Protein AF-A0A1V6FXN3-F1 (afdb_monomer_lite)

Structure (mmCIF, N/CA/C/O backbone):
data_AF-A0A1V6FXN3-F1
#
_entry.id   AF-A0A1V6FXN3-F1
#
loop_
_atom_site.group_PDB
_atom_site.id
_atom_site.type_symbol
_atom_site.label_atom_id
_atom_site.label_alt_id
_atom_site.label_comp_id
_atom_site.label_asym_id
_atom_site.label_entity_id
_atom_site.label_seq_id
_atom_site.pdbx_PDB_ins_code
_atom_site.Cartn_x
_atom_site.Cartn_y
_atom_site.Cartn_z
_atom_site.occupancy
_atom_site.B_iso_or_equiv
_atom_site.auth_seq_id
_atom_site.auth_comp_id
_atom_site.auth_asym_id
_atom_site.auth_atom_id
_atom_site.pdbx_PDB_model_num
ATOM 1 N N . MET A 1 1 ? -34.933 -11.153 28.492 1.00 45.25 1 MET A N 1
ATOM 2 C CA . MET A 1 1 ? -34.158 -11.751 27.388 1.00 45.25 1 MET A CA 1
ATOM 3 C C . MET A 1 1 ? -34.264 -10.782 26.223 1.00 45.25 1 MET A C 1
ATOM 5 O O . MET A 1 1 ? -35.325 -10.698 25.620 1.00 45.25 1 MET A O 1
ATOM 9 N N . GLU A 1 2 ? -33.256 -9.929 26.028 1.00 50.53 2 GLU A N 1
ATOM 10 C CA . GLU A 1 2 ? -33.262 -8.953 24.931 1.00 50.53 2 GLU A CA 1
ATOM 11 C C . GLU A 1 2 ? -33.095 -9.693 23.605 1.00 50.53 2 GLU A C 1
ATOM 13 O O . GLU A 1 2 ? -32.123 -10.420 23.404 1.00 50.53 2 GLU A O 1
ATOM 18 N N . VAL A 1 3 ? -34.070 -9.541 22.711 1.00 55.41 3 VAL A N 1
ATOM 19 C CA . VAL A 1 3 ? -33.981 -10.061 21.347 1.00 55.41 3 VAL A CA 1
ATOM 20 C C . VAL A 1 3 ? -32.987 -9.174 20.604 1.00 55.41 3 VAL A C 1
ATOM 22 O O . VAL A 1 3 ? -33.342 -8.077 20.172 1.00 55.41 3 VAL A O 1
ATOM 25 N N . GLN A 1 4 ? -31.736 -9.626 20.488 1.00 58.34 4 GLN A N 1
ATOM 26 C CA . GLN A 1 4 ? -30.764 -8.995 19.597 1.00 58.34 4 GLN A CA 1
ATOM 27 C C . GLN A 1 4 ? -31.334 -9.017 18.179 1.00 58.34 4 GLN A C 1
ATOM 29 O O . GLN A 1 4 ? -31.624 -10.081 17.625 1.00 58.34 4 GLN A O 1
ATOM 34 N N . LYS A 1 5 ? -31.556 -7.834 17.599 1.00 70.06 5 LYS A N 1
ATOM 35 C CA . LYS A 1 5 ? -32.103 -7.730 16.249 1.00 70.06 5 LYS A CA 1
ATOM 36 C C . LYS A 1 5 ? -31.018 -8.139 15.260 1.00 70.06 5 LYS A C 1
ATOM 38 O O . LYS A 1 5 ? -29.856 -7.777 15.412 1.00 70.06 5 LYS A O 1
ATOM 43 N N . PHE A 1 6 ? -31.404 -8.842 14.201 1.00 66.38 6 PHE A N 1
ATOM 44 C CA . PHE A 1 6 ? -30.494 -9.228 13.116 1.00 66.38 6 PHE A CA 1
ATOM 45 C C . PHE A 1 6 ? -29.745 -8.022 12.512 1.00 66.38 6 PHE A C 1
ATOM 47 O O . PHE A 1 6 ? -28.600 -8.142 12.088 1.00 66.38 6 PHE A O 1
ATOM 54 N N . SER A 1 7 ? -30.349 -6.828 12.552 1.00 64.12 7 SER A N 1
ATOM 55 C CA . SER A 1 7 ? -29.696 -5.563 12.196 1.00 64.12 7 SER A CA 1
ATOM 56 C C . SER A 1 7 ? -28.466 -5.253 13.051 1.00 64.12 7 SER A C 1
ATOM 58 O O . SER A 1 7 ? -27.462 -4.778 12.527 1.00 64.12 7 SER A O 1
ATOM 60 N N . ASP A 1 8 ? -28.529 -5.539 14.350 1.00 65.12 8 ASP A N 1
A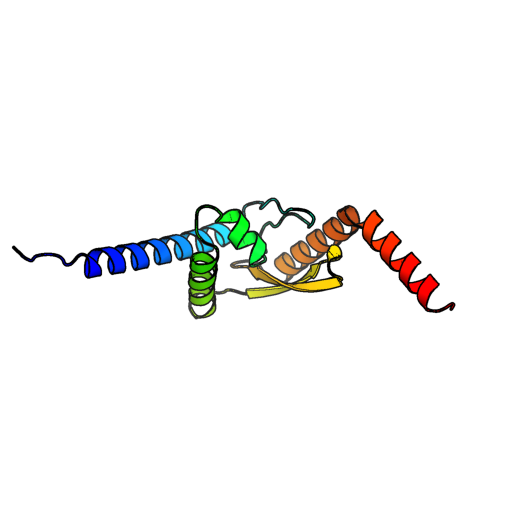TOM 61 C CA . ASP A 1 8 ? -27.446 -5.271 15.295 1.00 65.12 8 ASP A CA 1
ATOM 62 C C . ASP A 1 8 ? -26.310 -6.280 15.103 1.00 65.12 8 ASP A C 1
ATOM 64 O O . ASP A 1 8 ? -25.140 -5.919 15.209 1.00 65.12 8 ASP A O 1
ATOM 68 N N . PHE A 1 9 ? -26.645 -7.520 14.732 1.00 64.31 9 PHE A N 1
ATOM 69 C CA . PHE A 1 9 ? -25.673 -8.532 14.323 1.00 64.31 9 PHE A CA 1
ATOM 70 C C . PHE A 1 9 ? -24.915 -8.105 13.056 1.00 64.31 9 PHE A C 1
ATOM 72 O O . PHE A 1 9 ? -23.690 -8.016 13.085 1.00 64.31 9 PHE A O 1
ATOM 79 N N . LEU A 1 10 ? -25.626 -7.724 11.987 1.00 64.50 10 LEU A N 1
ATOM 80 C CA . LEU A 1 10 ? -25.005 -7.268 10.735 1.00 64.50 10 LEU A CA 1
ATOM 81 C C . LEU A 1 10 ? -24.140 -6.012 10.922 1.00 64.50 10 LEU A C 1
ATOM 83 O O . LEU A 1 10 ? -23.055 -5.907 10.350 1.00 64.50 10 LEU A O 1
ATOM 87 N N . LEU A 1 11 ? -24.598 -5.054 11.733 1.00 62.84 11 LEU A N 1
ATOM 88 C CA . LEU A 1 11 ? -23.835 -3.841 12.035 1.00 62.84 11 LEU A CA 1
ATOM 89 C C . LEU A 1 11 ? -22.572 -4.145 12.847 1.00 62.84 11 LEU A C 1
ATOM 91 O O . LEU A 1 11 ? -21.525 -3.545 12.591 1.00 62.84 11 LEU A O 1
ATOM 95 N N . ASN A 1 12 ? -22.650 -5.067 13.807 1.00 63.41 12 ASN A N 1
ATOM 96 C CA . ASN A 1 12 ? -21.500 -5.467 14.611 1.00 63.41 12 ASN A CA 1
ATOM 97 C C . ASN A 1 12 ? -20.490 -6.291 13.803 1.00 63.41 12 ASN A C 1
ATOM 99 O O . ASN A 1 12 ? -19.291 -6.036 13.918 1.00 63.41 12 ASN A O 1
ATOM 103 N N . GLU A 1 13 ? -20.938 -7.200 12.934 1.00 60.94 13 GLU A N 1
ATOM 104 C CA . GLU A 1 13 ? -20.050 -7.936 12.027 1.00 60.94 13 GLU A CA 1
ATOM 105 C C . GLU A 1 13 ? -19.351 -7.002 11.034 1.00 60.94 13 GLU A C 1
ATOM 107 O O . GLU A 1 13 ? -18.128 -7.046 10.908 1.00 60.94 13 GLU A O 1
ATOM 112 N N . ALA A 1 14 ? -20.084 -6.084 10.394 1.00 62.38 14 ALA A N 1
ATOM 113 C CA . ALA A 1 14 ? -19.497 -5.124 9.457 1.00 62.38 14 ALA A CA 1
ATOM 114 C C . ALA A 1 14 ? -18.449 -4.212 10.125 1.00 62.38 14 ALA A C 1
ATOM 116 O O . ALA A 1 14 ? -17.402 -3.921 9.541 1.00 62.38 14 ALA A O 1
ATOM 117 N N . ARG A 1 15 ? -18.700 -3.777 11.369 1.00 63.88 15 ARG A N 1
ATOM 118 C CA . ARG A 1 15 ? -17.746 -2.975 12.157 1.00 63.88 15 ARG A CA 1
ATOM 119 C C . ARG A 1 15 ? -16.512 -3.774 12.571 1.00 63.88 15 ARG A C 1
ATOM 121 O O . ARG A 1 15 ? -15.406 -3.241 12.496 1.00 63.88 15 ARG A O 1
ATOM 128 N N . THR A 1 16 ? -16.699 -5.025 12.984 1.00 62.53 16 THR A N 1
ATOM 129 C CA . THR A 1 16 ? -15.608 -5.917 13.404 1.00 62.53 16 THR A CA 1
ATOM 130 C C . THR A 1 16 ? -14.684 -6.221 12.229 1.00 62.53 16 THR A C 1
ATOM 132 O O . THR A 1 16 ? -13.476 -6.027 12.339 1.00 62.53 16 THR A O 1
ATOM 135 N N . ASN A 1 17 ? -15.261 -6.548 11.071 1.00 75.69 17 ASN A N 1
ATOM 136 C CA . ASN A 1 17 ? -14.524 -6.855 9.847 1.00 75.69 17 ASN A CA 1
ATOM 137 C C . ASN A 1 17 ? -13.689 -5.649 9.372 1.00 75.69 17 ASN A C 1
ATOM 139 O O . ASN A 1 17 ? -12.529 -5.787 9.001 1.00 75.69 17 ASN A O 1
ATOM 143 N N . LYS A 1 18 ? -14.222 -4.420 9.480 1.00 82.69 18 LYS A N 1
ATOM 144 C CA . LYS A 1 18 ? -13.459 -3.213 9.119 1.00 82.69 18 LYS A CA 1
ATOM 145 C C . LYS A 1 18 ? -12.262 -2.960 10.043 1.00 82.69 18 LYS A C 1
ATOM 147 O O . LYS A 1 18 ? -11.195 -2.600 9.554 1.00 82.69 18 LYS A O 1
ATOM 152 N N . LYS A 1 19 ? -12.429 -3.117 11.362 1.00 89.81 19 LYS A N 1
ATOM 153 C CA . LYS A 1 19 ? -11.328 -2.920 12.320 1.00 89.81 19 LYS A CA 1
ATOM 154 C C . LYS A 1 19 ? -10.205 -3.929 12.084 1.00 89.81 19 LYS A C 1
ATOM 156 O O . LYS A 1 19 ? -9.046 -3.539 12.057 1.00 89.81 19 LYS A O 1
ATOM 161 N N . GLU A 1 20 ? -10.566 -5.186 11.851 1.00 93.88 20 GLU A N 1
ATOM 162 C CA . GLU A 1 20 ? -9.619 -6.246 11.505 1.00 93.88 20 GLU A CA 1
ATOM 163 C C . GLU A 1 20 ? -8.784 -5.872 10.270 1.00 93.88 20 GLU A C 1
ATOM 165 O O . GLU A 1 20 ? -7.560 -5.955 10.303 1.00 93.88 20 GLU A O 1
ATOM 170 N N . VAL A 1 21 ? -9.419 -5.346 9.217 1.00 95.50 21 VAL A N 1
ATOM 171 C CA . VAL A 1 21 ? -8.715 -4.910 7.997 1.00 95.50 21 VAL A CA 1
ATOM 172 C C . VAL A 1 21 ? -7.772 -3.730 8.264 1.00 95.50 21 VAL A C 1
ATOM 174 O O . VAL A 1 21 ? -6.675 -3.689 7.707 1.00 95.50 21 VAL A O 1
ATOM 177 N N . VAL A 1 22 ? -8.162 -2.771 9.115 1.00 96.12 22 VAL A N 1
ATOM 178 C CA . VAL A 1 22 ? -7.276 -1.665 9.533 1.00 96.12 22 VAL A CA 1
ATOM 179 C C . VAL A 1 22 ? -6.050 -2.209 10.264 1.00 96.12 22 VAL A C 1
ATOM 181 O O . VAL A 1 22 ? -4.923 -1.846 9.924 1.00 96.12 22 VAL A O 1
ATOM 184 N N . ASP A 1 23 ? -6.260 -3.098 11.235 1.00 96.12 23 ASP A N 1
ATOM 185 C CA . ASP A 1 23 ? -5.180 -3.690 12.020 1.00 96.12 23 ASP A CA 1
ATOM 186 C C . ASP A 1 23 ? -4.222 -4.489 11.115 1.00 96.12 23 ASP A C 1
ATOM 188 O O . ASP A 1 23 ? -3.003 -4.338 11.224 1.00 96.12 23 ASP A O 1
ATOM 192 N N . GLU A 1 24 ? -4.743 -5.250 10.147 1.00 97.12 24 GLU A N 1
ATOM 193 C CA . GLU A 1 24 ? -3.926 -5.984 9.173 1.00 97.12 24 GLU A CA 1
ATOM 194 C C . GLU A 1 24 ? -3.163 -5.080 8.194 1.00 97.12 24 GLU A C 1
ATOM 196 O O . GLU A 1 24 ? -2.013 -5.383 7.863 1.00 97.12 24 GLU A O 1
ATOM 201 N N . LEU A 1 25 ? -3.739 -3.953 7.757 1.00 97.06 25 LEU A N 1
ATOM 202 C CA . LEU A 1 25 ? -3.016 -2.953 6.958 1.00 97.06 25 LEU A CA 1
ATOM 203 C C . LEU A 1 25 ? -1.847 -2.353 7.750 1.00 97.06 25 LEU A C 1
ATOM 205 O O . LEU A 1 25 ? -0.739 -2.218 7.229 1.00 97.06 25 LEU A O 1
ATOM 209 N N . LEU A 1 26 ? -2.056 -2.016 9.023 1.00 96.81 26 LEU A N 1
ATOM 210 C CA . LEU A 1 26 ? -0.985 -1.493 9.874 1.00 96.81 26 LEU A CA 1
ATOM 211 C C . LEU A 1 26 ? 0.089 -2.548 10.147 1.00 96.81 26 LEU A C 1
ATOM 213 O O . LEU A 1 26 ? 1.282 -2.237 10.137 1.00 96.81 26 LEU A O 1
ATOM 217 N N . GLU A 1 27 ? -0.314 -3.800 10.340 1.00 96.94 27 GLU A N 1
ATOM 218 C CA . GLU A 1 27 ? 0.592 -4.939 10.465 1.00 96.94 27 GLU A CA 1
ATOM 219 C C . GLU A 1 27 ? 1.428 -5.134 9.188 1.00 96.94 27 GLU A C 1
ATOM 221 O O . GLU A 1 27 ? 2.636 -5.362 9.271 1.00 96.94 27 GLU A O 1
ATOM 226 N N . MET A 1 28 ? 0.826 -4.976 8.005 1.00 96.75 28 MET A N 1
ATOM 227 C CA . MET A 1 28 ? 1.519 -5.024 6.714 1.00 96.75 28 MET A CA 1
ATOM 228 C C . MET A 1 28 ? 2.622 -3.959 6.627 1.00 96.75 28 MET A C 1
ATOM 230 O O . MET A 1 28 ? 3.757 -4.275 6.261 1.00 96.75 28 MET A O 1
ATOM 234 N N . PHE A 1 29 ? 2.342 -2.711 7.017 1.00 96.00 29 PHE A N 1
ATOM 235 C CA . PHE A 1 29 ? 3.359 -1.652 7.031 1.00 96.00 29 PHE A CA 1
ATOM 236 C C . PHE A 1 29 ? 4.497 -1.917 8.028 1.00 96.00 29 PHE A C 1
ATOM 238 O O . PHE A 1 29 ? 5.640 -1.533 7.768 1.00 96.00 29 PHE A O 1
ATOM 245 N N . LYS A 1 30 ? 4.213 -2.597 9.146 1.00 94.62 30 LYS A N 1
ATOM 246 C CA . LYS A 1 30 ? 5.225 -3.000 10.136 1.00 94.62 30 LYS A CA 1
ATOM 247 C C . LYS A 1 30 ? 6.086 -4.164 9.645 1.00 94.62 30 LYS A C 1
ATOM 249 O O . LYS A 1 30 ? 7.310 -4.074 9.690 1.00 94.62 30 LYS A O 1
ATOM 254 N N . LYS A 1 31 ? 5.458 -5.247 9.173 1.00 96.25 31 LYS A N 1
ATOM 255 C CA . LYS A 1 31 ? 6.138 -6.478 8.725 1.00 96.25 31 LYS A CA 1
ATOM 256 C C . LYS A 1 31 ? 6.853 -6.316 7.393 1.00 96.25 31 LYS A C 1
ATOM 258 O O . LYS A 1 31 ? 7.799 -7.044 7.118 1.00 96.25 31 LYS A O 1
ATOM 263 N N . ARG A 1 32 ? 6.396 -5.366 6.580 1.00 95.75 32 ARG A N 1
ATOM 264 C CA . ARG A 1 32 ? 6.944 -5.047 5.261 1.00 95.75 32 ARG A CA 1
ATOM 265 C C . ARG A 1 32 ? 7.076 -6.291 4.353 1.00 95.75 32 ARG A C 1
ATOM 267 O O . ARG A 1 32 ? 8.173 -6.555 3.860 1.00 95.75 32 ARG A O 1
ATOM 274 N N . PRO A 1 33 ? 6.000 -7.082 4.166 1.00 96.94 33 PRO A N 1
ATOM 275 C CA . PRO A 1 33 ? 6.054 -8.281 3.335 1.00 96.94 33 PRO A CA 1
ATOM 276 C C . PRO A 1 33 ? 6.366 -7.945 1.870 1.00 96.94 33 PRO A C 1
ATOM 278 O O . PRO A 1 33 ? 6.076 -6.854 1.393 1.00 96.94 33 PRO A O 1
ATOM 281 N N . ASN A 1 34 ? 6.924 -8.906 1.136 1.00 95.94 34 ASN A N 1
ATOM 282 C CA . ASN A 1 34 ? 7.007 -8.812 -0.318 1.00 95.94 34 ASN A CA 1
ATOM 283 C C . ASN A 1 34 ? 5.657 -9.210 -0.935 1.00 95.94 34 ASN A C 1
ATOM 285 O O . ASN A 1 34 ? 5.210 -10.341 -0.754 1.00 95.94 34 ASN A O 1
ATOM 289 N N . VAL A 1 35 ? 5.026 -8.294 -1.660 1.00 95.75 35 VAL A N 1
ATOM 290 C CA . VAL A 1 35 ? 3.764 -8.488 -2.375 1.00 95.75 35 VAL A CA 1
ATOM 291 C C . VAL A 1 35 ? 4.068 -8.711 -3.847 1.00 95.75 35 VAL A C 1
ATOM 293 O O . VAL A 1 35 ? 4.606 -7.838 -4.531 1.00 95.75 35 VAL A O 1
ATOM 296 N N . GLU A 1 36 ? 3.714 -9.890 -4.344 1.00 94.06 36 GLU A N 1
ATOM 297 C CA . GLU A 1 36 ? 3.895 -10.232 -5.750 1.00 94.06 36 GLU A CA 1
ATOM 298 C C . GLU A 1 36 ? 2.852 -9.536 -6.620 1.00 94.06 36 GLU A C 1
ATOM 300 O O . GLU A 1 36 ? 1.646 -9.731 -6.451 1.00 94.06 36 GLU A O 1
ATOM 305 N N . MET A 1 37 ? 3.317 -8.740 -7.582 1.00 92.38 37 MET A N 1
ATOM 306 C CA . MET A 1 37 ? 2.441 -7.965 -8.452 1.00 92.38 37 MET A CA 1
ATOM 307 C C . MET A 1 37 ? 2.473 -8.473 -9.889 1.00 92.38 37 MET A C 1
ATOM 309 O O . MET A 1 37 ? 3.506 -8.865 -10.434 1.00 92.38 37 MET A O 1
ATOM 313 N N . LYS A 1 38 ? 1.310 -8.443 -10.546 1.00 86.75 38 LYS A N 1
ATOM 314 C CA . LYS A 1 38 ? 1.181 -8.904 -11.930 1.00 86.75 38 LYS A CA 1
ATOM 315 C C . LYS A 1 38 ? 1.540 -7.798 -12.915 1.00 86.75 38 LYS A C 1
ATOM 317 O O . LYS A 1 38 ? 0.788 -6.846 -13.117 1.00 86.75 38 LYS A O 1
ATOM 322 N N . GLY A 1 39 ? 2.667 -7.989 -13.594 1.00 79.06 39 GLY A N 1
ATOM 323 C CA . GLY A 1 39 ? 3.110 -7.134 -14.691 1.00 79.06 39 GLY A CA 1
ATOM 324 C C . GLY A 1 39 ? 3.598 -5.755 -14.256 1.00 79.06 39 GLY A C 1
ATOM 325 O O . GLY A 1 39 ? 3.598 -4.868 -15.095 1.00 79.06 39 GLY A O 1
ATOM 326 N N . ILE A 1 40 ? 3.955 -5.596 -12.984 1.00 84.25 40 ILE A N 1
ATOM 327 C CA . ILE A 1 40 ? 4.692 -4.468 -12.406 1.00 84.25 40 ILE A CA 1
ATOM 328 C C . ILE A 1 40 ? 5.744 -5.054 -11.427 1.00 84.25 40 ILE A C 1
ATOM 330 O O . ILE A 1 40 ? 5.831 -6.280 -11.255 1.00 84.25 40 ILE A O 1
ATOM 334 N N . ALA A 1 41 ? 6.610 -4.231 -10.848 1.00 86.88 41 ALA A N 1
ATOM 335 C CA . ALA A 1 41 ? 7.568 -4.604 -9.819 1.00 86.88 41 ALA A CA 1
ATOM 336 C C . ALA A 1 41 ? 6.833 -5.099 -8.566 1.00 86.88 41 ALA A C 1
ATOM 338 O O . ALA A 1 41 ? 5.696 -4.709 -8.296 1.00 86.88 41 ALA A O 1
ATOM 339 N N . ASN A 1 42 ? 7.474 -6.007 -7.829 1.00 91.75 42 ASN A N 1
ATOM 340 C CA . ASN A 1 42 ? 6.905 -6.463 -6.565 1.00 91.75 42 ASN A CA 1
ATOM 341 C C . ASN A 1 42 ? 7.003 -5.330 -5.543 1.00 91.75 42 ASN A C 1
ATOM 343 O O . ASN A 1 42 ? 7.924 -4.518 -5.598 1.00 91.75 42 ASN A O 1
ATOM 347 N N . GLU A 1 43 ? 6.071 -5.289 -4.598 1.00 93.25 43 GLU A N 1
ATOM 348 C CA . GLU A 1 43 ? 6.034 -4.225 -3.599 1.00 93.25 43 GLU A CA 1
ATOM 349 C C . GLU A 1 43 ? 6.486 -4.754 -2.234 1.00 93.25 43 GLU A C 1
ATOM 351 O O . GLU A 1 43 ? 5.929 -5.712 -1.714 1.00 93.25 43 GLU A O 1
ATOM 356 N N . ARG A 1 44 ? 7.488 -4.124 -1.629 1.00 94.06 44 ARG A N 1
ATOM 357 C CA . ARG A 1 44 ? 7.991 -4.341 -0.275 1.00 94.06 44 ARG A CA 1
ATOM 358 C C . ARG A 1 44 ? 8.372 -3.028 0.428 1.00 94.06 44 ARG A C 1
ATOM 360 O O . ARG A 1 44 ? 9.298 -2.324 0.040 1.00 94.06 44 ARG A O 1
ATOM 367 N N . GLY A 1 45 ? 7.736 -2.746 1.560 1.00 94.31 45 GLY A N 1
ATOM 368 C CA . GLY A 1 45 ? 8.068 -1.617 2.442 1.00 94.31 45 GLY A CA 1
ATOM 369 C C . GLY A 1 45 ? 7.403 -0.288 2.069 1.00 94.31 45 GLY A C 1
ATOM 370 O O . GLY A 1 45 ? 6.982 0.431 2.974 1.00 94.31 45 GLY A O 1
ATOM 371 N N . ILE A 1 46 ? 7.239 -0.002 0.776 1.00 96.50 46 ILE A N 1
ATOM 372 C CA . ILE A 1 46 ? 6.318 1.024 0.267 1.00 96.50 46 ILE A CA 1
ATOM 373 C C . ILE A 1 46 ? 5.273 0.347 -0.625 1.00 96.50 46 ILE A C 1
ATOM 375 O O . ILE A 1 46 ? 5.633 -0.515 -1.429 1.00 96.50 46 ILE A O 1
ATOM 379 N N . TYR A 1 47 ? 4.001 0.723 -0.500 1.00 97.44 47 TYR A N 1
ATOM 380 C CA . TYR A 1 47 ? 2.906 0.008 -1.170 1.00 97.44 47 TYR A CA 1
ATOM 381 C C . TYR A 1 47 ? 1.948 0.939 -1.883 1.00 97.44 47 TYR A C 1
ATOM 383 O O . TYR A 1 47 ? 1.561 1.967 -1.331 1.00 97.44 47 TYR A O 1
ATOM 391 N N . SER A 1 48 ? 1.506 0.543 -3.069 1.00 96.06 48 SER A N 1
ATOM 392 C CA . SER A 1 48 ? 0.360 1.152 -3.728 1.00 96.06 48 SER A CA 1
ATOM 393 C C . SER A 1 48 ? -0.941 0.619 -3.125 1.00 96.06 48 SER A C 1
ATOM 395 O O . SER A 1 48 ? -0.983 -0.424 -2.467 1.00 96.06 48 SER A O 1
ATOM 397 N N . LEU A 1 49 ? -2.056 1.292 -3.413 1.00 96.50 49 LEU A N 1
ATOM 398 C CA . LEU A 1 49 ? -3.379 0.784 -3.048 1.00 96.50 49 LEU A CA 1
ATOM 399 C C . LEU A 1 49 ? -3.674 -0.566 -3.729 1.00 96.50 49 LEU A C 1
ATOM 401 O O . LEU A 1 49 ? -4.412 -1.387 -3.187 1.00 96.50 49 LEU A O 1
ATOM 405 N N . ALA A 1 50 ? -3.103 -0.806 -4.914 1.00 95.00 50 ALA A N 1
ATOM 406 C CA . ALA A 1 50 ? -3.222 -2.088 -5.596 1.00 95.00 50 ALA A CA 1
ATOM 407 C C . ALA A 1 50 ? -2.464 -3.187 -4.839 1.00 95.00 50 ALA A C 1
ATOM 409 O O . ALA A 1 50 ? -3.036 -4.249 -4.612 1.00 95.00 50 ALA A O 1
ATOM 410 N N . GLY A 1 51 ? -1.236 -2.927 -4.381 1.00 96.62 51 GLY A N 1
ATOM 411 C CA . GLY A 1 51 ? -0.476 -3.883 -3.572 1.00 96.62 51 GLY A CA 1
ATOM 412 C C . GLY A 1 51 ? -1.145 -4.207 -2.241 1.00 96.62 51 GLY A C 1
ATOM 413 O O . GLY A 1 51 ? -1.225 -5.376 -1.866 1.00 96.62 51 GLY A O 1
ATOM 414 N N . MET A 1 52 ? -1.730 -3.210 -1.571 1.00 97.69 52 MET A N 1
ATOM 415 C CA . MET A 1 52 ? -2.520 -3.437 -0.351 1.00 97.69 52 MET A CA 1
ATOM 416 C C . MET A 1 52 ? -3.707 -4.375 -0.602 1.00 97.69 52 MET A C 1
ATOM 418 O O . MET A 1 52 ? -3.929 -5.310 0.164 1.00 97.69 52 MET A O 1
ATOM 422 N N . LYS A 1 53 ? -4.446 -4.173 -1.701 1.00 96.62 53 LYS A N 1
ATOM 423 C CA . LYS A 1 53 ? -5.561 -5.053 -2.098 1.00 96.62 53 LYS A CA 1
ATOM 424 C C . LYS A 1 53 ? -5.099 -6.459 -2.458 1.00 96.62 53 LYS A C 1
ATOM 426 O O . LYS A 1 53 ? -5.781 -7.420 -2.122 1.00 96.62 53 LYS A O 1
ATOM 431 N N . THR A 1 54 ? -3.952 -6.587 -3.120 1.00 96.88 54 THR A N 1
ATOM 432 C CA . THR A 1 54 ? -3.360 -7.891 -3.437 1.00 96.88 54 THR A CA 1
ATOM 433 C C . THR A 1 54 ? -2.991 -8.647 -2.161 1.00 96.88 54 THR A C 1
ATOM 435 O O . THR A 1 54 ? -3.362 -9.812 -2.013 1.00 96.88 54 THR A O 1
ATOM 438 N N . TYR A 1 55 ? -2.314 -7.984 -1.217 1.00 96.88 55 TYR A N 1
ATOM 439 C CA . TYR A 1 55 ? -1.938 -8.576 0.070 1.00 96.88 55 TYR A CA 1
ATOM 440 C C . TYR A 1 55 ? -3.169 -9.007 0.882 1.00 96.88 55 TYR A C 1
ATOM 442 O O . TYR A 1 55 ? -3.215 -10.113 1.412 1.00 96.88 55 TYR A O 1
ATOM 450 N N . LEU A 1 56 ? -4.203 -8.165 0.906 1.00 96.00 56 LEU A N 1
ATOM 451 C CA . LEU A 1 56 ? -5.459 -8.393 1.622 1.00 96.00 56 LEU A CA 1
ATOM 452 C C . LEU A 1 56 ? -6.567 -8.991 0.742 1.00 96.00 56 LEU A C 1
ATOM 454 O O . LEU A 1 56 ? -7.749 -8.727 0.961 1.00 96.00 56 LEU A O 1
ATOM 458 N N . SER A 1 57 ? -6.204 -9.834 -0.229 1.00 95.00 57 SER A N 1
ATOM 459 C CA . SER A 1 57 ? -7.133 -10.400 -1.227 1.00 95.00 57 SER A CA 1
ATOM 460 C C . SER A 1 57 ? -8.265 -11.263 -0.652 1.00 95.00 57 SER A C 1
ATOM 462 O O . SER A 1 57 ? -9.246 -11.524 -1.347 1.00 95.00 57 SER A O 1
ATOM 464 N N . LYS A 1 58 ? -8.168 -11.673 0.620 1.00 93.25 58 LYS A N 1
ATOM 465 C CA . LYS A 1 58 ? -9.260 -12.333 1.352 1.00 93.25 58 LYS A CA 1
ATOM 466 C C . LYS A 1 58 ? -10.448 -11.404 1.652 1.00 93.25 58 LYS A C 1
ATOM 468 O O . LYS A 1 58 ? -11.537 -11.897 1.929 1.00 93.25 58 LYS A O 1
ATOM 473 N N . TYR A 1 59 ? -10.262 -10.084 1.586 1.00 92.50 59 TYR A N 1
ATOM 474 C CA . TYR A 1 59 ? -11.324 -9.096 1.777 1.00 92.50 59 TYR A CA 1
ATOM 475 C C . TYR A 1 59 ? -11.773 -8.484 0.450 1.00 92.50 59 TYR A C 1
ATOM 477 O O . TYR A 1 59 ? -11.060 -8.484 -0.553 1.00 92.50 59 TYR A O 1
ATOM 485 N N . SER A 1 60 ? -12.968 -7.889 0.449 1.00 92.25 60 SER A N 1
ATOM 486 C CA . SER A 1 60 ? -13.415 -7.111 -0.705 1.00 92.25 60 SER A CA 1
ATOM 487 C C . SER A 1 60 ? -12.578 -5.837 -0.871 1.00 92.25 60 SER A C 1
ATOM 489 O O . SER A 1 60 ? -12.257 -5.146 0.099 1.00 92.25 60 SER A O 1
ATOM 491 N N . ASN A 1 61 ? -12.313 -5.457 -2.123 1.00 92.69 61 ASN A N 1
ATOM 492 C CA . ASN A 1 61 ? -11.601 -4.216 -2.450 1.00 92.69 61 ASN A CA 1
ATOM 493 C C . ASN A 1 61 ? -12.245 -2.966 -1.822 1.00 92.69 61 ASN A C 1
ATOM 495 O O . ASN A 1 61 ? -11.547 -1.991 -1.545 1.00 92.69 61 ASN A O 1
ATOM 499 N N . VAL A 1 62 ? -13.567 -2.982 -1.615 1.00 91.94 62 VAL A N 1
ATOM 500 C CA . VAL A 1 62 ? -14.319 -1.879 -1.001 1.00 91.94 62 VAL A CA 1
ATOM 501 C C . VAL A 1 62 ? -13.960 -1.726 0.475 1.00 91.94 62 VAL A C 1
ATOM 503 O O . VAL A 1 62 ? -13.687 -0.611 0.913 1.00 91.94 62 VAL A O 1
ATOM 506 N N . ILE A 1 63 ? -13.906 -2.830 1.226 1.00 92.31 63 ILE A N 1
ATOM 507 C CA . ILE A 1 63 ? -13.555 -2.801 2.652 1.00 92.31 63 ILE A CA 1
ATOM 508 C C . ILE A 1 63 ? -12.100 -2.358 2.832 1.00 92.31 63 ILE A C 1
ATOM 510 O O . ILE A 1 63 ? -11.826 -1.516 3.682 1.00 92.31 63 ILE A O 1
ATOM 514 N N . VAL A 1 64 ? -11.184 -2.835 1.982 1.00 94.88 64 VAL A N 1
ATOM 515 C CA . VAL A 1 64 ? -9.776 -2.399 2.009 1.00 94.88 64 VAL A CA 1
ATOM 516 C C . VAL A 1 64 ? -9.653 -0.897 1.725 1.00 94.88 64 VAL A C 1
ATOM 518 O O . VAL A 1 64 ? -8.933 -0.201 2.436 1.00 94.88 64 VAL A O 1
ATOM 521 N N . ASN A 1 65 ? -10.395 -0.361 0.746 1.00 94.62 65 ASN A N 1
ATOM 522 C CA . ASN A 1 65 ? -10.416 1.083 0.470 1.00 94.62 65 ASN A CA 1
ATOM 523 C C . ASN A 1 65 ? -10.904 1.902 1.675 1.00 94.62 65 ASN A C 1
ATOM 525 O O . ASN A 1 65 ? -10.328 2.943 1.990 1.00 94.62 65 ASN A O 1
ATOM 529 N N . GLN A 1 66 ? -11.983 1.455 2.320 1.00 93.25 66 GLN A N 1
ATOM 530 C CA . GLN A 1 66 ? -12.563 2.137 3.478 1.00 93.25 66 GLN A CA 1
ATOM 531 C C . GLN A 1 66 ? -11.607 2.108 4.671 1.00 93.25 66 GLN A C 1
ATOM 533 O O . GLN A 1 66 ? -11.342 3.150 5.259 1.00 93.25 66 GLN A O 1
ATOM 538 N N . ALA A 1 67 ? -11.035 0.941 4.977 1.00 95.00 67 ALA A N 1
ATOM 539 C CA . ALA A 1 67 ? -10.032 0.791 6.026 1.00 95.00 67 ALA A CA 1
ATOM 540 C C . ALA A 1 67 ? -8.807 1.679 5.767 1.00 95.00 67 ALA A C 1
ATOM 542 O O . ALA A 1 67 ? -8.338 2.374 6.663 1.00 95.00 67 ALA A O 1
ATOM 543 N N . PHE A 1 68 ? -8.323 1.723 4.524 1.00 96.44 68 PHE A N 1
ATOM 544 C CA . PHE A 1 68 ? -7.211 2.595 4.165 1.00 96.44 68 PHE A CA 1
ATOM 545 C C . PHE A 1 68 ? -7.563 4.083 4.306 1.00 96.44 68 PHE A C 1
ATOM 547 O O . PHE A 1 68 ? -6.762 4.854 4.826 1.00 96.44 68 PHE A O 1
ATOM 554 N N . THR A 1 69 ? -8.779 4.482 3.925 1.00 95.25 69 THR A N 1
ATOM 555 C CA . THR A 1 69 ? -9.270 5.858 4.104 1.00 95.25 69 THR A CA 1
ATOM 556 C C . THR A 1 69 ? -9.324 6.245 5.585 1.00 95.25 69 THR A C 1
ATOM 558 O O . THR A 1 69 ? -8.952 7.361 5.941 1.00 95.25 69 THR A O 1
ATOM 561 N N . ASP A 1 70 ? -9.736 5.328 6.465 1.00 94.31 70 ASP A N 1
ATOM 562 C CA . ASP A 1 70 ? -9.722 5.557 7.914 1.00 94.31 70 ASP A CA 1
ATOM 563 C C . ASP A 1 70 ? -8.287 5.790 8.423 1.00 94.31 70 ASP A C 1
ATOM 565 O O . ASP A 1 70 ? -8.059 6.731 9.181 1.00 94.31 70 ASP A O 1
ATOM 569 N N . ILE A 1 71 ? -7.307 5.011 7.944 1.00 96.00 71 ILE A N 1
ATOM 570 C CA . ILE A 1 71 ? -5.881 5.205 8.270 1.00 96.00 71 ILE A CA 1
ATOM 571 C C . ILE A 1 71 ? -5.380 6.566 7.771 1.00 96.00 71 ILE A C 1
ATOM 573 O O . ILE A 1 71 ? -4.698 7.269 8.510 1.00 96.00 71 ILE A O 1
ATOM 577 N N . GLN A 1 72 ? -5.725 6.966 6.542 1.00 95.56 72 GLN A N 1
ATOM 578 C CA . GLN A 1 72 ? -5.321 8.264 5.982 1.00 95.56 72 GLN A CA 1
ATOM 579 C C . GLN A 1 72 ? -5.855 9.455 6.792 1.00 95.56 72 GLN A C 1
ATOM 581 O O . GLN A 1 72 ? -5.220 10.508 6.827 1.00 95.56 72 GLN A O 1
ATOM 586 N N . ASN A 1 73 ? -7.017 9.295 7.428 1.00 95.19 73 ASN A N 1
ATOM 587 C CA . ASN A 1 73 ? -7.650 10.335 8.234 1.00 95.19 73 ASN A CA 1
ATOM 588 C C . ASN A 1 73 ? -7.215 10.312 9.711 1.00 95.19 73 ASN A C 1
ATOM 590 O O . ASN A 1 73 ? -7.486 11.275 10.439 1.00 95.19 73 ASN A O 1
ATOM 594 N N . ASP A 1 74 ? -6.547 9.250 10.174 1.00 94.31 74 ASP A N 1
ATOM 595 C CA . ASP A 1 74 ? -6.065 9.153 11.550 1.00 94.31 74 ASP A CA 1
ATOM 596 C C . ASP A 1 74 ? -4.749 9.921 11.737 1.00 94.31 74 ASP A C 1
ATOM 598 O O . ASP A 1 74 ? -3.661 9.475 11.378 1.00 94.31 74 ASP A O 1
ATOM 602 N N . LYS A 1 75 ? -4.847 11.076 12.402 1.00 90.75 75 LYS A N 1
ATOM 603 C CA . LYS A 1 75 ? -3.711 11.960 12.709 1.00 90.75 75 LYS A CA 1
ATOM 604 C C . LYS A 1 75 ? -2.657 11.334 13.629 1.00 90.75 75 LYS A C 1
ATOM 606 O O . LYS A 1 75 ? -1.593 11.923 13.799 1.00 90.75 75 LYS A O 1
ATOM 611 N N . LYS A 1 76 ? -2.948 10.201 14.275 1.00 94.25 76 LYS A N 1
ATOM 612 C CA . LYS A 1 76 ? -1.990 9.485 15.132 1.00 94.25 76 LYS A CA 1
ATOM 613 C C . LYS A 1 76 ? -1.052 8.587 14.335 1.00 94.25 76 LYS A C 1
ATOM 615 O O . LYS A 1 76 ? -0.044 8.138 14.879 1.00 94.25 76 LYS A O 1
ATOM 620 N N . ILE A 1 77 ? -1.386 8.299 13.081 1.00 93.31 77 ILE A N 1
ATOM 621 C CA . ILE A 1 77 ? -0.613 7.410 12.226 1.00 93.31 77 ILE A CA 1
ATOM 622 C C . ILE A 1 77 ? 0.296 8.267 11.347 1.00 93.31 77 ILE A C 1
ATOM 624 O O . ILE A 1 77 ? -0.177 9.090 10.569 1.00 93.31 77 ILE A O 1
ATOM 628 N N . ASP A 1 78 ? 1.612 8.059 11.449 1.00 94.06 78 ASP A N 1
ATOM 629 C CA . ASP A 1 78 ? 2.612 8.705 10.582 1.00 94.06 78 ASP A CA 1
ATOM 630 C C . ASP A 1 78 ? 2.639 8.036 9.196 1.00 94.06 78 ASP A C 1
ATOM 632 O O . ASP A 1 78 ? 3.628 7.425 8.783 1.00 94.06 78 ASP A O 1
ATOM 636 N N . LEU A 1 79 ? 1.497 8.083 8.507 1.00 96.50 79 LEU A N 1
ATOM 637 C CA . LEU A 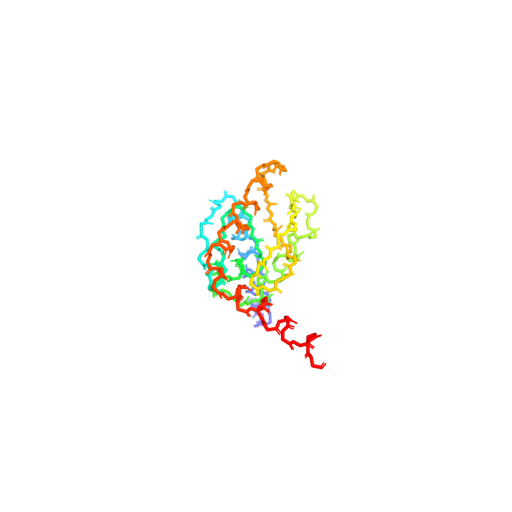1 79 ? 1.355 7.600 7.144 1.00 96.50 79 LEU A CA 1
ATOM 638 C C . LEU A 1 79 ? 1.926 8.645 6.190 1.00 96.50 79 LEU A C 1
ATOM 640 O O . LEU A 1 79 ? 1.375 9.731 6.014 1.00 96.50 79 LEU A O 1
ATOM 644 N N . LYS A 1 80 ? 3.015 8.283 5.522 1.00 96.69 80 LYS A N 1
ATOM 645 C CA . LYS A 1 80 ? 3.653 9.111 4.501 1.00 96.69 80 LYS A CA 1
ATOM 646 C C . LYS A 1 80 ? 3.403 8.527 3.123 1.00 96.69 80 LYS A C 1
ATOM 648 O O . LYS A 1 80 ? 3.040 7.358 2.982 1.00 96.69 80 LYS A O 1
ATOM 653 N N . SER A 1 81 ? 3.588 9.354 2.099 1.00 96.88 81 SER A N 1
ATOM 654 C CA . SER A 1 81 ? 3.465 8.920 0.712 1.00 96.88 81 SER A CA 1
ATOM 655 C C . SER A 1 81 ? 4.625 9.409 -0.140 1.00 96.88 81 SER A C 1
ATOM 657 O O . SER A 1 81 ? 5.216 10.454 0.125 1.00 96.88 81 SER A O 1
ATOM 659 N N . ILE A 1 82 ? 4.946 8.635 -1.168 1.00 96.69 82 ILE A N 1
ATOM 660 C CA . ILE A 1 82 ? 5.926 8.966 -2.190 1.00 96.69 82 ILE A CA 1
ATOM 661 C C . ILE A 1 82 ? 5.351 8.611 -3.558 1.00 96.69 82 ILE A C 1
ATOM 663 O O . ILE A 1 82 ? 4.684 7.595 -3.731 1.00 96.69 82 ILE A O 1
ATOM 667 N N . SER A 1 83 ? 5.592 9.468 -4.545 1.00 96.00 83 SER A N 1
ATOM 668 C CA . SER A 1 83 ? 5.138 9.231 -5.913 1.00 96.00 83 SER A CA 1
ATOM 669 C C . SER A 1 83 ? 6.151 8.367 -6.669 1.00 96.00 83 SER A C 1
ATOM 671 O O . SER A 1 83 ? 7.324 8.749 -6.787 1.00 96.00 83 SER A O 1
ATOM 673 N N . VAL A 1 84 ? 5.707 7.216 -7.176 1.00 93.56 84 VAL A N 1
ATOM 674 C CA . VAL A 1 84 ? 6.512 6.237 -7.922 1.00 93.56 84 VAL A CA 1
ATOM 675 C C . VAL A 1 84 ? 6.025 6.190 -9.366 1.00 93.56 84 VAL A C 1
ATOM 677 O O . VAL A 1 84 ? 4.854 5.937 -9.633 1.00 93.56 84 VAL A O 1
ATOM 680 N N . LYS A 1 85 ? 6.932 6.442 -10.313 1.00 90.88 85 LYS A N 1
ATOM 681 C CA . LYS A 1 85 ? 6.656 6.313 -11.753 1.00 90.88 85 LYS A CA 1
ATOM 682 C C . LYS A 1 85 ? 6.606 4.840 -12.148 1.00 90.88 85 LYS A C 1
AT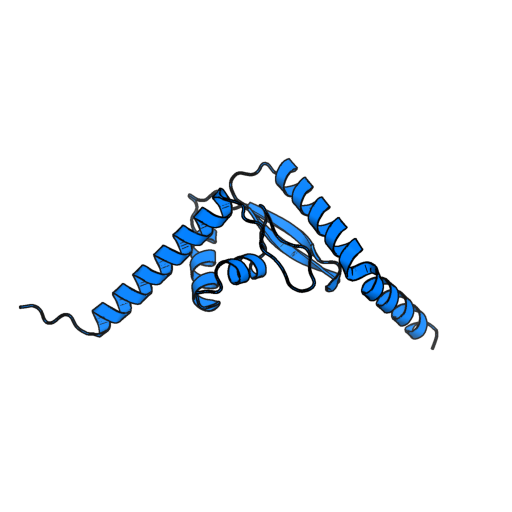OM 684 O O . LYS A 1 85 ? 7.633 4.172 -12.091 1.00 90.88 85 LYS A O 1
ATOM 689 N N . VAL A 1 86 ? 5.449 4.372 -12.594 1.00 86.75 86 VAL A N 1
ATOM 690 C CA . VAL A 1 86 ? 5.253 3.009 -13.093 1.00 86.75 86 VAL A CA 1
ATOM 691 C C . VAL A 1 86 ? 5.451 3.018 -14.605 1.00 86.75 86 VAL A C 1
ATOM 693 O O . VAL A 1 86 ? 4.628 3.544 -15.358 1.00 86.75 86 VAL A O 1
ATOM 696 N N . ALA A 1 87 ? 6.570 2.454 -15.064 1.00 81.75 87 ALA A N 1
ATOM 697 C CA . ALA A 1 87 ? 7.000 2.552 -16.460 1.00 81.75 87 ALA A CA 1
ATOM 698 C C . ALA A 1 87 ? 5.980 1.955 -17.445 1.00 81.75 87 ALA A C 1
ATOM 700 O O . ALA A 1 87 ? 5.767 2.514 -18.519 1.00 81.75 87 ALA A O 1
ATOM 701 N N . LYS A 1 88 ? 5.295 0.877 -17.046 1.00 80.00 88 LYS A N 1
ATOM 702 C CA . LYS A 1 88 ? 4.250 0.222 -17.843 1.00 80.00 88 LYS A CA 1
ATOM 703 C C . LYS A 1 88 ? 3.094 1.142 -18.239 1.00 80.00 88 LYS A C 1
ATOM 705 O O . LYS A 1 88 ? 2.544 0.988 -19.326 1.00 80.00 88 LYS A O 1
ATOM 710 N N . TRP A 1 89 ? 2.707 2.064 -17.361 1.00 80.94 89 TRP A N 1
ATOM 711 C CA . TRP A 1 89 ? 1.584 2.978 -17.594 1.00 80.94 89 TRP A CA 1
ATOM 712 C C . TRP A 1 89 ? 2.042 4.385 -17.978 1.00 80.94 89 TRP A C 1
ATOM 714 O O . TRP A 1 89 ? 1.243 5.179 -18.454 1.00 80.94 89 TRP A O 1
ATOM 724 N N . GLY A 1 90 ? 3.328 4.699 -17.794 1.00 82.00 90 GLY A N 1
ATOM 725 C CA . GLY A 1 90 ? 3.859 6.043 -18.020 1.00 82.00 90 GLY A CA 1
ATOM 726 C C . GLY A 1 90 ? 3.396 7.066 -16.977 1.00 82.00 90 GLY A C 1
ATOM 727 O O . GLY A 1 90 ? 3.648 8.256 -17.144 1.00 82.00 90 GLY A O 1
ATOM 728 N N . GLU A 1 91 ? 2.765 6.609 -15.895 1.00 87.62 91 GLU A N 1
ATOM 729 C CA . GLU A 1 91 ? 2.138 7.440 -14.868 1.00 87.62 91 GLU A CA 1
ATOM 730 C C . GLU A 1 91 ? 2.876 7.339 -13.533 1.00 87.62 91 GLU A C 1
ATOM 732 O O . GLU A 1 91 ? 3.528 6.338 -13.227 1.00 87.62 91 GLU A O 1
ATOM 737 N N . SER A 1 92 ? 2.757 8.387 -12.719 1.00 92.25 92 SER A N 1
ATOM 738 C CA . SER A 1 92 ? 3.276 8.403 -11.353 1.00 92.25 92 SER A CA 1
ATOM 739 C C . SER A 1 92 ? 2.146 8.164 -10.361 1.00 92.25 92 SER A C 1
ATOM 741 O O . SER A 1 92 ? 1.204 8.949 -10.285 1.00 92.25 92 SER A O 1
ATOM 743 N N . ILE A 1 93 ? 2.257 7.089 -9.586 1.00 93.19 93 ILE A N 1
ATOM 744 C CA . ILE A 1 93 ? 1.223 6.614 -8.665 1.00 93.19 93 ILE A CA 1
ATOM 745 C C . ILE A 1 93 ? 1.690 6.823 -7.222 1.00 93.19 93 ILE A C 1
ATOM 747 O O . ILE A 1 93 ? 2.885 6.697 -6.937 1.00 93.19 93 ILE A O 1
ATOM 751 N N . PRO A 1 94 ? 0.786 7.176 -6.295 1.00 96.00 94 PRO A N 1
ATOM 752 C CA . PRO A 1 94 ? 1.121 7.252 -4.882 1.00 96.00 94 PRO A CA 1
ATOM 753 C C . PRO A 1 94 ? 1.399 5.866 -4.290 1.00 96.00 94 PRO A C 1
ATOM 755 O O . PRO A 1 94 ? 0.628 4.921 -4.464 1.00 96.00 94 PRO A O 1
ATOM 758 N N . TYR A 1 95 ? 2.501 5.782 -3.555 1.00 97.06 95 TYR A N 1
ATOM 759 C CA . TYR A 1 95 ? 2.859 4.672 -2.685 1.00 97.06 95 TYR A CA 1
ATOM 760 C C . TYR A 1 95 ? 2.933 5.190 -1.258 1.00 97.06 95 TYR A C 1
ATOM 762 O O . TYR A 1 95 ? 3.392 6.307 -1.028 1.00 97.06 95 TYR A O 1
ATOM 770 N N . TRP A 1 96 ? 2.505 4.386 -0.296 1.00 98.25 96 TRP A N 1
ATOM 771 C CA . TRP A 1 96 ? 2.448 4.758 1.110 1.00 98.25 96 TRP A CA 1
ATOM 772 C C . TRP A 1 96 ? 3.390 3.921 1.957 1.00 98.25 96 TRP A C 1
ATOM 774 O O . TRP A 1 96 ? 3.729 2.791 1.599 1.00 98.25 96 TRP A O 1
ATOM 784 N N . TYR A 1 97 ? 3.809 4.488 3.085 1.00 97.44 97 TYR A N 1
ATOM 785 C CA . TYR A 1 97 ? 4.711 3.842 4.028 1.00 97.44 97 TYR A CA 1
ATOM 786 C C . TYR A 1 97 ? 4.576 4.413 5.443 1.00 97.44 97 TYR A C 1
ATOM 788 O O . TYR A 1 97 ? 4.138 5.548 5.631 1.00 97.44 97 TYR A O 1
ATOM 796 N N . ILE A 1 98 ? 4.992 3.618 6.435 1.00 96.12 98 ILE A N 1
ATOM 797 C CA . ILE A 1 98 ? 5.047 3.990 7.856 1.00 96.12 98 ILE A CA 1
ATOM 798 C C . ILE A 1 98 ? 6.409 3.568 8.426 1.00 96.12 98 ILE A C 1
ATOM 800 O O . ILE A 1 98 ? 6.918 2.477 8.139 1.00 96.12 98 ILE A O 1
ATOM 804 N N . GLY A 1 99 ? 7.007 4.427 9.258 1.00 93.38 99 GLY A N 1
ATOM 805 C CA . GLY A 1 99 ? 8.224 4.101 10.011 1.00 93.38 99 GLY A CA 1
ATOM 806 C C . GLY A 1 99 ? 9.486 3.933 9.154 1.00 93.38 99 GLY A C 1
ATOM 807 O O . GLY A 1 99 ? 10.403 3.215 9.554 1.00 93.38 99 GLY A O 1
ATOM 808 N N . LEU A 1 100 ? 9.517 4.538 7.963 1.00 93.00 100 LEU A N 1
ATOM 809 C CA . LEU A 1 100 ? 10.720 4.688 7.141 1.00 93.00 100 LEU A CA 1
ATOM 810 C C . LEU A 1 100 ? 11.160 6.152 7.146 1.00 93.00 100 LEU A C 1
ATOM 812 O O . LEU A 1 100 ? 10.318 7.056 7.165 1.00 93.00 100 LEU A O 1
ATOM 816 N N . SER A 1 101 ? 12.471 6.384 7.080 1.00 94.44 101 SER A N 1
ATOM 817 C CA . SER A 1 101 ? 12.988 7.710 6.738 1.00 94.44 101 SER A CA 1
ATOM 818 C C . SER A 1 101 ? 12.687 8.036 5.272 1.00 94.44 101 SER A C 1
ATOM 820 O O . SER A 1 101 ? 12.459 7.145 4.449 1.00 94.44 101 SER A O 1
ATOM 822 N N . GLU A 1 102 ? 12.706 9.321 4.916 1.00 93.00 102 GLU A N 1
ATOM 823 C CA . GLU A 1 102 ? 12.534 9.733 3.518 1.00 93.00 102 GLU A CA 1
ATOM 824 C C . GLU A 1 102 ? 13.609 9.141 2.599 1.00 93.00 102 GLU A C 1
ATOM 826 O O . GLU A 1 102 ? 13.314 8.779 1.465 1.00 93.00 102 GLU A O 1
ATOM 831 N N . GLU A 1 103 ? 14.843 8.997 3.085 1.00 94.44 103 GLU A N 1
ATOM 832 C CA . GLU A 1 103 ? 15.952 8.391 2.339 1.00 94.44 103 GLU A CA 1
ATOM 833 C C . GLU A 1 103 ? 15.706 6.906 2.061 1.00 94.44 103 GLU A C 1
ATOM 835 O O . GLU A 1 103 ? 15.889 6.444 0.936 1.00 94.44 103 GLU A O 1
ATOM 840 N N . GLN A 1 104 ? 15.221 6.160 3.060 1.00 94.69 104 GLN A N 1
ATOM 841 C CA . GLN A 1 104 ? 14.858 4.753 2.887 1.00 94.69 104 GLN A CA 1
ATOM 842 C C . GLN A 1 104 ? 13.710 4.592 1.885 1.00 94.69 104 GLN A C 1
ATOM 844 O O . GLN A 1 104 ? 13.763 3.715 1.024 1.00 94.69 104 GLN A O 1
ATOM 849 N N . ALA A 1 105 ? 12.690 5.451 1.966 1.00 94.44 105 ALA A N 1
ATOM 850 C CA . ALA A 1 105 ? 11.567 5.430 1.033 1.00 94.44 105 ALA A CA 1
ATOM 851 C C . ALA A 1 105 ? 11.993 5.801 -0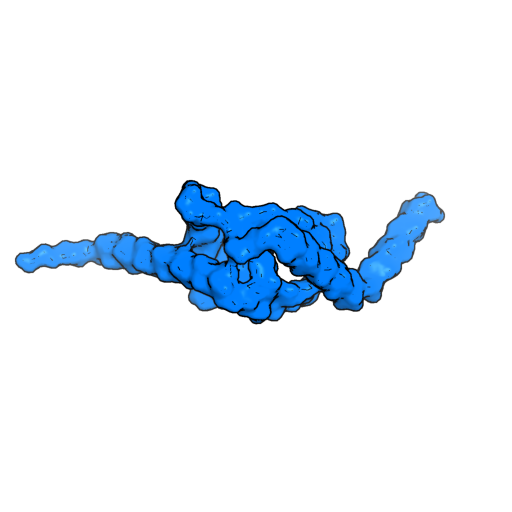.400 1.00 94.44 105 ALA A C 1
ATOM 853 O O . ALA A 1 105 ? 11.537 5.172 -1.354 1.00 94.44 105 ALA A O 1
ATOM 854 N N . LYS A 1 106 ? 12.896 6.780 -0.564 1.00 94.69 106 LYS A N 1
ATOM 855 C CA . LYS A 1 106 ? 13.475 7.148 -1.868 1.00 94.69 106 LYS A CA 1
ATOM 856 C C . LYS A 1 106 ? 14.262 5.997 -2.482 1.00 94.69 106 LYS A C 1
ATOM 858 O O . LYS A 1 106 ? 14.038 5.686 -3.646 1.00 94.69 106 LYS A O 1
ATOM 863 N N . LYS A 1 107 ? 15.094 5.319 -1.690 1.00 94.88 107 LYS A N 1
ATOM 864 C CA . LYS A 1 107 ? 15.845 4.150 -2.155 1.00 94.88 107 LYS A CA 1
ATOM 865 C C . LYS A 1 107 ? 14.919 3.034 -2.652 1.00 94.88 107 LYS A C 1
ATOM 867 O O . LYS A 1 107 ? 15.117 2.522 -3.745 1.00 94.88 107 LYS A O 1
ATOM 872 N N . LEU A 1 108 ? 13.865 2.707 -1.897 1.00 93.38 108 LEU A N 1
ATOM 873 C CA . LEU A 1 108 ? 12.871 1.707 -2.321 1.00 93.38 108 LEU A CA 1
ATOM 874 C C . LEU A 1 108 ? 12.137 2.123 -3.601 1.00 93.38 108 LEU A C 1
ATOM 876 O O . LEU A 1 108 ? 11.903 1.299 -4.481 1.00 93.38 108 LEU A O 1
ATOM 880 N N . LYS A 1 109 ? 11.795 3.409 -3.732 1.00 93.00 109 LYS A N 1
ATOM 881 C CA . LYS A 1 109 ? 11.224 3.949 -4.969 1.00 93.00 109 LYS A CA 1
ATOM 882 C C . LYS A 1 109 ? 12.161 3.731 -6.158 1.00 93.00 109 LYS A C 1
ATOM 884 O O . LYS A 1 109 ? 11.690 3.320 -7.213 1.00 93.00 109 LYS A O 1
ATOM 889 N N . GLU A 1 110 ? 13.443 4.046 -6.013 1.00 92.75 110 GLU A N 1
ATOM 890 C CA . GLU A 1 110 ? 14.431 3.894 -7.087 1.00 92.75 110 GLU A CA 1
ATOM 891 C C . GLU A 1 110 ? 14.585 2.423 -7.491 1.00 92.75 110 GLU A C 1
ATOM 893 O O . GLU A 1 110 ? 14.513 2.116 -8.681 1.00 92.75 110 GLU A O 1
ATOM 898 N N . GLU A 1 111 ? 14.671 1.515 -6.512 1.00 89.69 111 GLU A N 1
ATOM 899 C CA . GLU A 1 111 ? 14.707 0.062 -6.736 1.00 89.69 111 GLU A CA 1
ATOM 900 C C . GLU A 1 111 ? 13.488 -0.416 -7.544 1.00 89.69 111 GLU A C 1
ATOM 902 O O . GLU A 1 111 ? 13.641 -1.112 -8.549 1.00 89.69 111 GLU A O 1
ATOM 907 N N . TYR A 1 112 ? 12.275 0.014 -7.178 1.00 87.06 112 TYR A N 1
ATOM 908 C CA . TYR A 1 112 ? 11.067 -0.353 -7.926 1.00 87.06 112 TYR A CA 1
ATOM 909 C C . TYR A 1 112 ? 11.093 0.168 -9.353 1.00 87.06 112 TYR A C 1
ATOM 911 O O . TYR A 1 112 ? 10.757 -0.559 -10.283 1.00 87.06 112 TYR A O 1
ATOM 919 N N . GLN A 1 113 ? 11.469 1.433 -9.542 1.00 87.38 113 GLN A N 1
ATOM 920 C CA . GLN A 1 113 ? 11.507 2.033 -10.870 1.00 87.38 113 GLN A CA 1
ATOM 921 C C . GLN A 1 113 ? 12.503 1.299 -11.768 1.00 87.38 113 GLN A C 1
ATOM 923 O O . GLN A 1 113 ? 12.198 1.041 -12.931 1.00 87.38 113 GLN A O 1
ATOM 928 N N . GLU A 1 114 ? 13.655 0.900 -11.239 1.00 87.44 114 GLU A N 1
ATOM 929 C CA . GLU A 1 114 ? 14.634 0.118 -11.986 1.00 87.44 114 GLU A CA 1
ATOM 930 C C . GLU A 1 114 ? 14.108 -1.284 -12.348 1.00 87.44 114 GLU A C 1
ATOM 932 O O . GLU A 1 114 ? 14.235 -1.716 -13.499 1.00 87.44 114 GLU A O 1
ATOM 937 N N . GLU A 1 115 ? 13.468 -1.984 -11.406 1.00 84.12 115 GLU A N 1
ATOM 938 C CA . GLU A 1 115 ? 12.843 -3.287 -11.662 1.00 84.12 115 GLU A CA 1
ATOM 939 C C . GLU A 1 115 ? 11.717 -3.208 -12.703 1.00 84.12 115 GLU A C 1
ATOM 941 O O . GLU A 1 115 ? 11.611 -4.081 -13.568 1.00 84.12 115 GLU A O 1
ATOM 946 N N . GLU A 1 116 ? 10.897 -2.157 -12.655 1.00 80.50 116 GLU A N 1
ATOM 947 C CA . GLU A 1 116 ? 9.848 -1.878 -13.640 1.00 80.50 116 GLU A CA 1
ATOM 948 C C . GLU A 1 116 ? 10.406 -1.725 -15.047 1.00 80.50 116 GLU A C 1
ATOM 950 O O . GLU A 1 116 ? 9.883 -2.320 -15.994 1.00 80.50 116 GLU A O 1
ATOM 955 N N . TYR A 1 117 ? 11.457 -0.913 -15.190 1.00 79.31 117 TYR A N 1
ATOM 956 C CA . TYR A 1 117 ? 12.107 -0.691 -16.474 1.00 79.31 117 TYR A CA 1
ATOM 957 C C . TYR A 1 117 ? 12.682 -1.997 -17.020 1.00 79.31 117 TYR A C 1
ATOM 959 O O . TYR A 1 117 ? 12.438 -2.317 -18.180 1.00 79.31 117 TYR A O 1
ATOM 967 N N . LYS A 1 118 ? 13.354 -2.796 -16.182 1.00 81.50 118 LYS A N 1
ATOM 968 C CA . LYS A 1 118 ? 13.898 -4.107 -16.573 1.00 81.50 118 LYS A CA 1
ATOM 969 C C . LYS A 1 118 ? 12.805 -5.094 -16.996 1.00 81.50 118 LYS A C 1
ATOM 971 O O . LYS A 1 118 ? 12.950 -5.779 -18.004 1.00 81.50 118 LYS A O 1
ATOM 976 N N . LYS A 1 119 ? 11.693 -5.167 -16.256 1.00 77.81 119 LYS A N 1
ATOM 977 C CA . LYS A 1 119 ? 10.577 -6.081 -16.565 1.00 77.81 119 LYS A CA 1
ATOM 978 C C . LYS A 1 119 ? 9.828 -5.697 -17.842 1.00 77.81 119 LYS A C 1
ATOM 980 O O . LYS A 1 119 ? 9.401 -6.585 -18.576 1.00 77.81 119 LYS A O 1
ATOM 985 N N . ASN A 1 120 ? 9.671 -4.400 -18.108 1.00 71.94 120 ASN A N 1
ATOM 986 C CA . ASN A 1 120 ? 8.842 -3.893 -19.206 1.00 71.94 120 ASN A CA 1
ATOM 987 C C . ASN A 1 120 ? 9.652 -3.330 -20.390 1.00 71.94 120 ASN A C 1
ATOM 989 O O . ASN A 1 120 ? 9.066 -2.759 -21.309 1.00 71.94 120 ASN A O 1
ATOM 993 N N . GLU A 1 121 ? 10.978 -3.498 -20.413 1.00 72.06 121 GLU A N 1
ATOM 994 C CA . GLU A 1 121 ? 11.880 -2.936 -21.433 1.00 72.06 121 GLU A CA 1
ATOM 995 C C . GLU A 1 121 ? 11.409 -3.221 -22.871 1.00 72.06 121 GLU A C 1
ATOM 997 O O . GLU A 1 121 ? 11.384 -2.334 -23.728 1.00 72.06 121 GLU A O 1
ATOM 1002 N N . LYS A 1 122 ? 10.955 -4.454 -23.127 1.00 67.69 122 LYS A N 1
ATOM 1003 C CA . LYS A 1 122 ? 10.461 -4.891 -24.444 1.00 67.69 122 LYS A CA 1
ATOM 1004 C C . LYS A 1 122 ? 9.199 -4.147 -24.888 1.00 67.69 122 LYS A C 1
ATOM 1006 O O . LYS A 1 122 ? 9.066 -3.838 -26.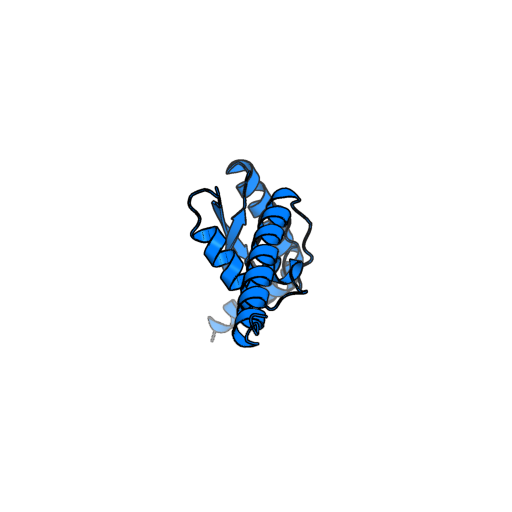071 1.00 67.69 122 LYS A O 1
ATOM 1011 N N . ASP A 1 123 ? 8.300 -3.841 -23.958 1.00 63.09 123 ASP A N 1
ATOM 1012 C CA . ASP A 1 123 ? 7.036 -3.157 -24.246 1.00 63.09 123 ASP A CA 1
ATOM 1013 C C . ASP A 1 123 ? 7.237 -1.640 -24.377 1.00 63.09 123 ASP A C 1
ATOM 1015 O O . ASP A 1 123 ? 6.649 -1.002 -25.255 1.00 63.09 123 ASP A O 1
ATOM 1019 N N . ILE A 1 124 ? 8.146 -1.071 -23.577 1.00 62.44 124 ILE A N 1
ATOM 1020 C CA . ILE A 1 124 ? 8.531 0.347 -23.632 1.00 62.44 124 ILE A CA 1
ATOM 1021 C C . ILE A 1 124 ? 9.216 0.671 -24.970 1.00 62.44 124 ILE A C 1
ATOM 1023 O O . ILE A 1 124 ? 8.852 1.643 -25.635 1.00 62.44 124 ILE A O 1
ATOM 1027 N N . ASN A 1 125 ? 10.151 -0.171 -25.422 1.00 60.19 125 ASN A N 1
ATOM 1028 C CA . ASN A 1 125 ? 10.842 0.022 -26.703 1.00 60.19 125 ASN A CA 1
ATOM 1029 C C . ASN A 1 125 ? 9.905 -0.127 -27.913 1.00 60.19 125 ASN A C 1
ATOM 1031 O O . ASN A 1 125 ? 10.112 0.499 -28.958 1.00 60.19 125 ASN A O 1
ATOM 1035 N N . LYS A 1 126 ? 8.840 -0.925 -27.784 1.00 57.38 126 LYS A N 1
ATOM 1036 C CA . LYS A 1 126 ? 7.825 -1.068 -28.830 1.00 57.38 126 LYS A CA 1
ATOM 1037 C C . LYS A 1 126 ? 6.979 0.201 -28.950 1.00 57.38 126 LYS A C 1
ATOM 1039 O O . LYS A 1 126 ? 6.758 0.666 -30.065 1.00 57.38 126 LYS A O 1
ATOM 1044 N N . SER A 1 127 ? 6.564 0.803 -27.831 1.00 56.66 127 SER A N 1
ATOM 1045 C CA . SER A 1 127 ? 5.766 2.041 -27.839 1.00 56.66 127 SER A CA 1
ATOM 1046 C C . SER A 1 127 ? 6.542 3.244 -28.402 1.00 56.66 127 SER A C 1
ATOM 1048 O O . SER A 1 127 ? 5.976 4.032 -29.163 1.00 56.66 127 SER A O 1
ATOM 1050 N N . HIS A 1 128 ? 7.853 3.324 -28.137 1.00 51.75 128 HIS A N 1
ATOM 1051 C CA . HIS A 1 128 ? 8.740 4.348 -28.704 1.00 51.75 128 HIS A CA 1
ATOM 1052 C C . HIS A 1 128 ? 8.790 4.296 -30.243 1.00 51.75 128 HIS A C 1
ATOM 1054 O O . HIS A 1 128 ? 8.684 5.328 -30.905 1.00 51.75 128 HIS A O 1
ATOM 1060 N N . ASN A 1 129 ? 8.866 3.096 -30.831 1.00 48.06 129 ASN A N 1
ATOM 1061 C CA . ASN A 1 129 ? 8.887 2.931 -32.289 1.00 48.06 129 ASN A CA 1
ATOM 1062 C C . ASN A 1 129 ? 7.558 3.313 -32.966 1.00 48.06 129 ASN A C 1
ATOM 1064 O O . ASN A 1 129 ? 7.562 3.888 -34.053 1.00 48.06 129 ASN A O 1
ATOM 1068 N N . TYR A 1 130 ? 6.409 3.058 -32.331 1.00 50.75 130 TYR A N 1
ATOM 1069 C CA . TYR A 1 130 ? 5.109 3.463 -32.887 1.00 50.75 130 TYR A CA 1
ATOM 1070 C C . TYR A 1 130 ? 4.871 4.982 -32.833 1.00 50.75 130 TYR A C 1
ATOM 1072 O O . TYR A 1 130 ? 4.190 5.520 -33.710 1.00 50.75 130 TYR A O 1
ATOM 1080 N N . GLY A 1 131 ? 5.444 5.687 -31.850 1.00 47.88 131 GLY A N 1
ATOM 1081 C CA . GLY A 1 131 ? 5.376 7.151 -31.758 1.00 47.88 131 GLY A CA 1
ATOM 1082 C C . GLY A 1 131 ? 6.090 7.863 -32.912 1.00 47.88 131 GLY A C 1
ATOM 1083 O O . GLY A 1 131 ? 5.556 8.829 -33.459 1.00 47.88 131 GLY A O 1
ATOM 1084 N N . ILE A 1 132 ? 7.241 7.334 -33.341 1.00 49.03 132 ILE A N 1
ATOM 1085 C CA . ILE A 1 132 ? 8.030 7.875 -34.460 1.00 49.03 132 ILE A CA 1
ATOM 1086 C C . ILE A 1 132 ? 7.274 7.723 -35.790 1.00 49.03 132 ILE A C 1
ATOM 1088 O O . ILE A 1 132 ? 7.224 8.657 -36.587 1.00 49.03 132 ILE A O 1
ATOM 1092 N N . ILE A 1 133 ? 6.609 6.585 -36.015 1.00 48.97 133 ILE A N 1
ATOM 1093 C CA . ILE A 1 133 ? 5.882 6.322 -37.271 1.00 48.97 133 ILE A CA 1
ATOM 1094 C C . ILE A 1 133 ? 4.667 7.255 -37.438 1.00 48.97 133 ILE A C 1
ATOM 1096 O O . ILE A 1 133 ? 4.310 7.599 -38.564 1.00 48.97 133 ILE A O 1
ATOM 1100 N N . ARG A 1 134 ? 4.039 7.713 -36.344 1.00 46.75 134 ARG A N 1
ATOM 1101 C CA . ARG A 1 134 ? 2.899 8.650 -36.407 1.00 46.75 134 ARG A CA 1
ATOM 1102 C C . ARG A 1 134 ? 3.276 10.092 -36.757 1.00 46.75 134 ARG A C 1
ATOM 1104 O O . ARG A 1 134 ? 2.394 10.818 -37.186 1.00 46.75 134 ARG A O 1
ATOM 1111 N N . HIS A 1 135 ? 4.530 10.502 -36.569 1.00 48.50 135 HIS A N 1
ATOM 1112 C CA . HIS A 1 135 ? 5.003 11.854 -36.917 1.00 48.50 135 HIS A CA 1
ATOM 1113 C C . HIS A 1 135 ? 5.600 11.950 -38.332 1.00 48.50 135 HIS A C 1
ATOM 1115 O O . HIS A 1 135 ? 6.002 13.029 -38.752 1.00 48.50 135 HIS A O 1
ATOM 1121 N N . LEU A 1 136 ? 5.664 10.833 -39.064 1.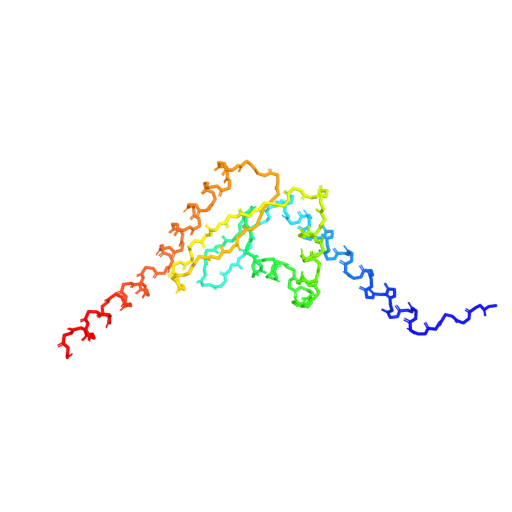00 47.81 136 LEU A N 1
ATOM 1122 C CA . LEU A 1 136 ? 6.217 10.751 -40.421 1.00 47.81 136 LEU A CA 1
ATOM 1123 C C . LEU A 1 136 ? 5.142 10.472 -41.492 1.00 47.81 136 LEU A C 1
ATOM 1125 O O . LEU A 1 136 ? 5.481 10.060 -42.601 1.00 47.81 136 LEU A O 1
ATOM 1129 N N . ARG A 1 137 ? 3.857 10.663 -41.169 1.00 42.22 137 ARG A N 1
ATOM 1130 C CA . ARG A 1 137 ? 2.736 10.600 -42.118 1.00 42.22 137 ARG A CA 1
ATOM 1131 C C . ARG A 1 137 ? 1.984 11.915 -42.166 1.00 42.22 137 ARG A C 1
ATOM 1133 O O . ARG A 1 137 ? 1.751 12.475 -41.075 1.00 42.22 137 ARG A O 1
#

Secondary structure (DSSP, 8-state):
-----HHHHHHHHHHHHHHHHHHHHHHHHHH-PPBP-SSS--BSSSB-HHHHHHHTTTS-HHHHHHHHHHHHH-TTS--EEEEEEETTTTEEEEEEESS--HHHHHHHHHHHHHHHHHHHHHHHHHHHHHHHHHT--

Radius of gyration: 19.73 Å; chains: 1; bounding box: 50×24×70 Å

Sequence (137 aa):
MEVQKFSDFLLNEARTNKKEVVDELLEMFKKRPNVEMKGIANERGIYSLAGMKTYLSKYSNVIVNQAFTDIQNDKKIDLKSISVKVAKWGESIPYWYIGLSEEQAKKLKEEYQEEEYKKNEKDINKSHNYGIIRHLR

Foldseek 3Di:
DDDDDVVNVVVVVLVVVLVVLLVVLVVCLVVQDFQDDDLFFTGGNWAALVSSCSVVVVDDSVSNVVSVVVLVPDPVFPKDWDWAQQLVVRDTGIIIHGPDDPVRVVVSSVVRNVVNCVSCVVVNVVVVVVVVVVVVD

pLDDT: mean 83.96, std 16.1, range [42.22, 98.25]